Protein AF-A0A9E2CSB6-F1 (afdb_monomer_lite)

Structure (mmCIF, N/CA/C/O backbone):
data_AF-A0A9E2CSB6-F1
#
_entry.id   AF-A0A9E2CSB6-F1
#
loop_
_atom_site.group_PDB
_atom_site.id
_atom_site.type_symbol
_atom_site.label_atom_id
_atom_site.label_alt_id
_atom_site.label_comp_id
_atom_site.label_asym_id
_atom_site.label_entity_id
_atom_site.label_seq_id
_atom_site.pdbx_PDB_ins_code
_atom_site.Cartn_x
_atom_site.Cartn_y
_atom_site.Cartn_z
_atom_site.occupancy
_atom_site.B_iso_or_equiv
_atom_site.auth_seq_id
_atom_site.auth_comp_id
_atom_site.auth_asym_id
_atom_site.auth_atom_id
_atom_site.pdbx_PDB_model_num
ATOM 1 N N . MET A 1 1 ? 65.984 19.904 2.939 1.00 38.66 1 MET A N 1
ATOM 2 C CA . MET A 1 1 ? 65.965 21.224 3.602 1.00 38.66 1 MET A CA 1
ATOM 3 C C . MET A 1 1 ? 64.518 21.642 3.728 1.00 38.66 1 MET A C 1
ATOM 5 O O . MET A 1 1 ? 63.820 21.707 2.727 1.00 38.66 1 MET A O 1
ATOM 9 N N . ALA A 1 2 ? 64.067 21.728 4.971 1.00 44.06 2 ALA A N 1
ATOM 10 C CA . ALA A 1 2 ? 62.680 21.856 5.376 1.00 44.06 2 ALA A CA 1
ATOM 11 C C . ALA A 1 2 ? 62.204 23.320 5.415 1.00 44.06 2 ALA A C 1
ATOM 13 O O . ALA A 1 2 ? 63.013 24.241 5.328 1.00 44.06 2 ALA A O 1
ATOM 14 N N . LEU A 1 3 ? 60.900 23.448 5.697 1.00 45.78 3 LEU A N 1
ATOM 15 C CA . LEU A 1 3 ? 60.188 24.592 6.282 1.00 45.78 3 LEU A CA 1
ATOM 16 C C . LEU A 1 3 ? 59.587 25.601 5.290 1.00 45.78 3 LEU A C 1
ATOM 18 O O . LEU A 1 3 ? 60.077 26.716 5.138 1.00 45.78 3 LEU A O 1
ATOM 22 N N . LEU A 1 4 ? 58.423 25.254 4.721 1.00 49.81 4 LEU A N 1
ATOM 23 C CA . LEU A 1 4 ? 57.408 26.281 4.482 1.00 49.81 4 LEU A CA 1
ATOM 24 C C . LEU A 1 4 ? 56.708 26.570 5.811 1.00 49.81 4 LEU A C 1
ATOM 26 O O . LEU A 1 4 ? 56.050 25.721 6.409 1.00 49.81 4 LEU A O 1
ATOM 30 N N . THR A 1 5 ? 56.963 27.786 6.265 1.00 53.06 5 THR A N 1
ATOM 31 C CA . THR A 1 5 ? 56.511 28.416 7.495 1.00 53.06 5 THR A CA 1
ATOM 32 C C . THR A 1 5 ? 54.987 28.546 7.564 1.00 53.06 5 THR A C 1
ATOM 34 O O . THR A 1 5 ? 54.325 28.973 6.619 1.00 53.06 5 THR A O 1
ATOM 37 N N . THR A 1 6 ? 54.435 28.173 8.713 1.00 50.00 6 THR A N 1
ATOM 38 C CA . THR A 1 6 ? 53.067 28.458 9.144 1.00 50.00 6 THR A CA 1
ATOM 39 C C . THR A 1 6 ? 53.007 29.832 9.806 1.00 50.00 6 THR A C 1
ATOM 41 O O . THR A 1 6 ? 53.775 30.080 10.736 1.00 50.00 6 THR A O 1
ATOM 44 N N . ALA A 1 7 ? 52.032 30.669 9.446 1.00 55.53 7 ALA A N 1
ATOM 45 C CA . ALA A 1 7 ? 51.504 31.685 10.360 1.00 55.53 7 ALA A CA 1
ATOM 46 C C . ALA A 1 7 ? 50.027 32.025 10.054 1.00 55.53 7 ALA A C 1
ATOM 48 O O . ALA A 1 7 ? 49.597 31.881 8.909 1.00 55.53 7 ALA A O 1
ATOM 49 N N . PRO A 1 8 ? 49.240 32.435 11.071 1.00 53.41 8 PRO A N 1
ATOM 50 C CA . PRO A 1 8 ? 47.783 32.334 11.085 1.00 53.41 8 PRO A CA 1
ATOM 51 C C . PRO A 1 8 ? 47.103 33.698 10.897 1.00 53.41 8 PRO A C 1
ATOM 53 O O . PRO A 1 8 ? 47.442 34.657 11.588 1.00 53.41 8 PRO A O 1
ATOM 56 N N . SER A 1 9 ? 46.073 33.779 10.053 1.00 43.19 9 SER A N 1
ATOM 57 C CA . SER A 1 9 ? 45.216 34.971 9.997 1.00 43.19 9 SER A CA 1
ATOM 58 C C . SER A 1 9 ? 43.818 34.674 10.521 1.00 43.19 9 SER A C 1
ATOM 60 O O . SER A 1 9 ? 43.006 34.003 9.890 1.00 43.19 9 SER A O 1
ATOM 62 N N . LYS A 1 10 ? 43.573 35.214 11.719 1.00 52.69 10 LYS A N 1
ATOM 63 C CA . LYS A 1 10 ? 42.265 35.462 12.324 1.00 52.69 10 LYS A CA 1
ATOM 64 C C . LYS A 1 10 ? 41.363 36.215 11.342 1.00 52.69 10 LYS A C 1
ATOM 66 O O . LYS A 1 10 ? 41.646 37.371 11.053 1.00 52.69 10 LYS A O 1
ATOM 71 N N . VAL A 1 11 ? 40.223 35.635 10.981 1.00 50.81 11 VAL A N 1
ATOM 72 C CA . VAL A 1 11 ? 38.993 36.408 10.766 1.00 50.81 11 VAL A CA 1
ATOM 73 C C . VAL A 1 11 ? 37.864 35.639 11.438 1.00 50.81 11 VAL A C 1
ATOM 75 O O . VAL A 1 11 ? 37.377 34.624 10.949 1.00 50.81 11 VAL A O 1
ATOM 78 N N . ALA A 1 12 ? 37.528 36.091 12.641 1.00 52.56 12 ALA A N 1
ATOM 79 C CA . ALA A 1 12 ? 36.316 35.702 13.329 1.00 52.56 12 ALA A CA 1
ATOM 80 C C . ALA A 1 12 ? 35.152 36.425 12.647 1.00 52.56 12 ALA A C 1
ATOM 82 O O . ALA A 1 12 ? 34.838 37.552 13.019 1.00 52.56 12 ALA A O 1
ATOM 83 N N . ASP A 1 13 ? 34.529 35.787 11.661 1.00 45.78 13 ASP A N 1
ATOM 84 C CA . ASP A 1 13 ? 33.280 36.282 11.088 1.00 45.78 13 ASP A CA 1
ATOM 85 C C . ASP A 1 13 ? 32.105 35.567 11.761 1.00 45.78 13 ASP A C 1
ATOM 87 O O . ASP A 1 13 ? 31.718 34.441 11.440 1.00 45.78 13 ASP A O 1
ATOM 91 N N . ARG A 1 14 ? 31.599 36.210 12.817 1.00 53.03 14 ARG A N 1
ATOM 92 C CA . ARG A 1 14 ? 30.348 35.849 13.483 1.00 53.03 14 ARG A CA 1
ATOM 93 C C . ARG A 1 14 ? 29.190 36.172 12.535 1.00 53.03 14 ARG A C 1
ATOM 95 O O . ARG A 1 14 ? 28.607 37.247 12.626 1.00 53.03 14 ARG A O 1
ATOM 102 N N . ALA A 1 15 ? 28.811 35.220 11.688 1.00 52.44 15 ALA A N 1
ATOM 103 C CA . ALA A 1 15 ? 27.519 35.264 11.012 1.00 52.44 15 ALA A CA 1
ATOM 104 C C . ALA A 1 15 ? 26.392 34.834 11.990 1.00 52.44 15 ALA A C 1
ATOM 106 O O . ALA A 1 15 ? 26.562 33.870 12.746 1.00 52.44 15 ALA A O 1
ATOM 107 N N . PRO A 1 16 ? 25.266 35.569 12.045 1.00 50.81 16 PRO A N 1
ATOM 108 C CA . PRO A 1 16 ? 24.312 35.523 13.151 1.00 50.81 16 PRO A CA 1
ATOM 109 C C . PRO A 1 16 ? 23.416 34.276 13.161 1.00 50.81 16 PRO A C 1
ATOM 111 O O . PRO A 1 16 ? 22.787 33.910 12.173 1.00 50.81 16 PRO A O 1
ATOM 114 N N . LYS A 1 17 ? 23.293 33.683 14.356 1.00 55.41 17 LYS A N 1
ATOM 115 C CA . LYS A 1 17 ? 22.279 32.694 14.755 1.00 55.41 17 LYS A CA 1
ATOM 116 C C . LYS A 1 17 ? 20.877 33.317 14.813 1.00 55.41 17 LYS A C 1
ATOM 118 O O . LYS A 1 17 ? 20.370 33.479 15.914 1.00 55.41 17 LYS A O 1
ATOM 123 N N . ILE A 1 18 ? 20.221 33.664 13.710 1.00 53.59 18 ILE A N 1
ATOM 124 C CA . ILE A 1 18 ? 18.768 33.927 13.732 1.00 53.59 18 ILE A CA 1
ATOM 125 C C . ILE A 1 18 ? 18.189 33.544 12.363 1.00 53.59 18 ILE A C 1
ATOM 127 O O . ILE A 1 18 ? 18.746 33.944 11.351 1.00 53.59 18 ILE A O 1
ATOM 131 N N . LEU A 1 19 ? 17.057 32.822 12.367 1.00 56.03 19 LEU A N 1
ATOM 132 C CA . LEU A 1 19 ? 16.207 32.408 11.228 1.00 56.03 19 LEU A CA 1
ATOM 133 C C . LEU A 1 19 ? 16.375 30.967 10.709 1.00 56.03 19 LEU A C 1
ATOM 135 O O . LEU A 1 19 ? 16.707 30.733 9.555 1.00 56.03 19 LEU A O 1
ATOM 139 N N . ALA A 1 20 ? 16.015 30.000 11.553 1.00 48.41 20 ALA A N 1
ATOM 140 C CA . ALA A 1 20 ? 15.218 28.840 11.129 1.00 48.41 20 ALA A CA 1
ATOM 141 C C . ALA A 1 20 ? 14.480 28.255 12.349 1.00 48.41 20 ALA A C 1
ATOM 143 O O . ALA A 1 20 ? 14.614 27.087 12.700 1.00 48.41 20 ALA A O 1
ATOM 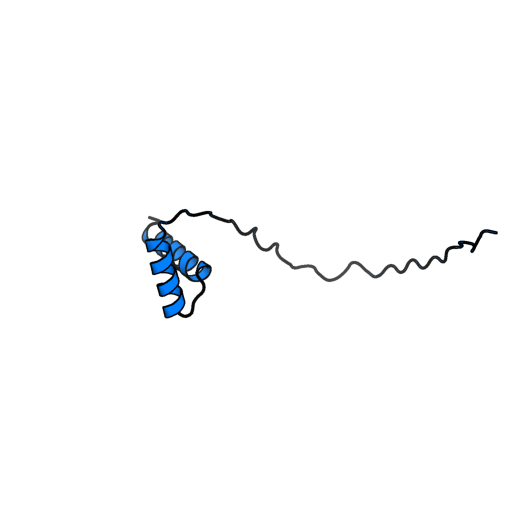144 N N . GLN A 1 21 ? 13.737 29.105 13.065 1.00 50.38 21 GLN A N 1
ATOM 145 C CA . GLN A 1 21 ? 12.673 28.613 13.935 1.00 50.38 21 GLN A CA 1
ATOM 146 C C . GLN A 1 21 ? 11.520 28.124 13.049 1.00 50.38 21 GLN A C 1
ATOM 148 O O . GLN A 1 21 ? 11.156 28.804 12.094 1.00 50.38 21 GLN A O 1
ATOM 153 N N . ALA A 1 22 ? 10.949 26.979 13.435 1.00 53.44 22 ALA A N 1
ATOM 154 C CA . ALA A 1 22 ? 9.759 26.313 12.892 1.00 53.44 22 ALA A CA 1
ATOM 155 C C . ALA A 1 22 ? 9.954 25.179 11.867 1.00 53.44 22 ALA A C 1
ATOM 157 O O . ALA A 1 22 ? 9.058 24.908 11.075 1.00 53.44 22 ALA A O 1
ATOM 158 N N . SER A 1 23 ? 11.018 24.381 11.967 1.00 55.19 23 SER A N 1
ATOM 159 C CA . SER A 1 23 ? 10.860 22.952 11.669 1.00 55.19 23 SER A CA 1
ATOM 160 C C . SER A 1 23 ? 10.308 22.284 12.927 1.00 55.19 23 SER A C 1
ATOM 162 O O . SER A 1 23 ? 11.061 21.948 13.842 1.00 55.19 23 SER A O 1
ATOM 164 N N . LYS A 1 24 ? 8.977 22.144 13.018 1.00 61.31 24 LYS A N 1
ATOM 165 C CA . LYS A 1 24 ? 8.376 21.180 13.956 1.00 61.31 24 LYS A CA 1
ATOM 166 C C . LYS A 1 24 ? 9.137 19.857 13.777 1.00 61.31 24 LYS A C 1
ATOM 168 O O . LYS A 1 24 ? 9.396 19.512 12.621 1.00 61.31 24 LYS A O 1
ATOM 173 N N . PRO A 1 25 ? 9.525 19.137 14.844 1.00 59.75 25 PRO A N 1
ATOM 174 C CA . PRO A 1 25 ? 10.101 17.816 14.654 1.00 59.75 25 PRO A CA 1
ATOM 175 C C . PRO A 1 25 ? 9.076 17.007 13.860 1.00 59.75 25 PRO A C 1
ATOM 177 O O . PRO A 1 25 ? 7.929 16.874 14.292 1.00 59.75 25 PRO A O 1
ATOM 180 N N . VAL A 1 26 ? 9.456 16.550 12.664 1.00 62.88 26 VAL A N 1
ATOM 181 C CA . VAL A 1 26 ? 8.715 15.494 11.976 1.00 62.88 26 VAL A CA 1
ATOM 182 C C . VAL A 1 26 ? 8.645 14.378 13.005 1.00 62.88 26 VAL A C 1
ATOM 184 O O . VAL A 1 26 ? 9.690 13.916 13.467 1.00 62.88 26 VAL A O 1
ATOM 187 N N . ALA A 1 27 ? 7.436 14.079 13.485 1.00 66.56 27 ALA A N 1
ATOM 188 C CA . ALA A 1 27 ? 7.242 13.047 14.488 1.00 66.56 27 ALA A CA 1
ATOM 189 C C . ALA A 1 27 ? 7.967 11.793 13.995 1.00 66.56 27 ALA A C 1
ATOM 191 O O . ALA A 1 27 ? 7.815 11.422 12.833 1.00 66.56 27 ALA A O 1
ATOM 192 N N . GLU A 1 28 ? 8.811 11.220 14.848 1.00 78.81 28 GLU A N 1
ATOM 193 C CA . GLU A 1 28 ? 9.671 10.102 14.482 1.00 78.81 28 GLU A CA 1
ATOM 194 C C . GLU A 1 28 ? 8.828 9.000 13.825 1.00 78.81 28 GLU A C 1
ATOM 196 O O . GLU A 1 28 ? 7.875 8.490 14.425 1.00 78.81 28 GLU A O 1
ATOM 201 N N . GLU A 1 29 ? 9.125 8.694 12.558 1.00 78.69 29 GLU A N 1
ATOM 202 C CA . GLU A 1 29 ? 8.365 7.709 11.796 1.00 78.69 29 GLU A CA 1
ATOM 203 C C . GLU A 1 29 ? 8.504 6.341 12.463 1.00 78.69 29 GLU A C 1
ATOM 205 O O . GLU A 1 29 ? 9.574 5.725 12.479 1.00 78.69 29 GLU A O 1
ATOM 210 N N . LYS A 1 30 ? 7.396 5.843 13.014 1.00 85.00 30 LYS A N 1
ATOM 211 C CA . LYS A 1 30 ? 7.351 4.505 13.595 1.00 85.00 30 LYS A CA 1
ATOM 212 C C . LYS A 1 30 ? 7.365 3.479 12.471 1.00 85.00 30 LYS A C 1
ATOM 214 O O . LYS A 1 30 ? 6.500 3.482 11.600 1.00 85.00 30 LYS A O 1
ATOM 219 N N . ARG A 1 31 ? 8.338 2.571 12.511 1.00 87.62 31 ARG A N 1
ATOM 220 C CA . ARG A 1 31 ? 8.475 1.490 11.531 1.00 87.62 31 ARG A CA 1
ATOM 221 C C . ARG A 1 31 ? 7.888 0.201 12.084 1.00 87.62 31 ARG A C 1
ATOM 223 O O . ARG A 1 31 ? 8.244 -0.221 13.181 1.00 87.62 31 ARG A O 1
ATOM 230 N N . LEU A 1 32 ? 7.036 -0.444 11.295 1.00 87.06 32 LEU A N 1
ATOM 231 C CA . LEU A 1 32 ? 6.519 -1.776 11.579 1.00 87.06 32 LEU A CA 1
ATOM 232 C C . LEU A 1 32 ? 7.065 -2.749 10.537 1.00 87.06 32 LEU A C 1
ATOM 234 O O . LEU A 1 32 ? 6.870 -2.554 9.340 1.00 87.06 32 LEU A O 1
ATOM 238 N N . ASN A 1 33 ? 7.732 -3.807 10.992 1.00 90.94 33 ASN A N 1
ATOM 239 C CA . ASN A 1 33 ? 8.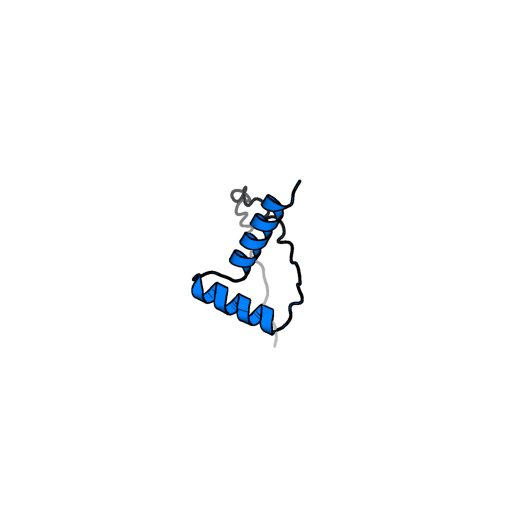137 -4.890 10.108 1.00 90.94 33 ASN A CA 1
ATOM 240 C C . ASN A 1 33 ? 7.054 -5.972 10.109 1.00 90.94 33 ASN A C 1
ATOM 242 O O . ASN A 1 33 ? 6.779 -6.566 11.152 1.00 90.94 33 ASN A O 1
ATOM 246 N N . VAL A 1 34 ? 6.455 -6.239 8.951 1.00 88.31 34 VAL A N 1
ATOM 247 C CA . VAL A 1 34 ? 5.383 -7.230 8.802 1.00 88.31 34 VAL A CA 1
ATOM 248 C C . VAL A 1 34 ? 5.877 -8.363 7.919 1.00 88.31 34 VAL A C 1
ATOM 250 O O . VAL A 1 34 ? 6.391 -8.138 6.826 1.00 88.31 34 VAL A O 1
ATOM 253 N N . ARG A 1 35 ? 5.707 -9.600 8.388 1.00 92.38 35 ARG A N 1
ATOM 254 C CA . ARG A 1 35 ? 5.958 -10.790 7.574 1.00 92.38 35 ARG A CA 1
ATOM 255 C C . ARG A 1 35 ? 4.652 -11.222 6.927 1.00 92.38 35 ARG A C 1
ATOM 257 O O . ARG A 1 35 ? 3.690 -11.525 7.626 1.00 92.38 35 ARG A O 1
ATOM 264 N N . LEU A 1 36 ? 4.639 -11.239 5.602 1.00 89.50 36 LEU A N 1
ATOM 265 C CA . LEU A 1 36 ? 3.526 -11.716 4.793 1.00 89.50 36 LEU A CA 1
ATOM 266 C C . LEU A 1 36 ? 4.000 -12.879 3.931 1.00 89.50 36 LEU A C 1
ATOM 268 O O . LEU A 1 36 ? 5.157 -12.916 3.511 1.00 89.50 36 LEU A O 1
ATOM 272 N N . ASP A 1 37 ? 3.085 -13.796 3.633 1.00 96.19 37 ASP A N 1
ATOM 273 C CA . ASP A 1 37 ? 3.334 -14.830 2.634 1.00 96.19 37 ASP A CA 1
ATOM 274 C C . ASP A 1 37 ? 3.641 -14.178 1.281 1.00 96.19 37 ASP A C 1
ATOM 276 O O . ASP A 1 37 ? 3.013 -13.178 0.910 1.00 96.19 37 ASP A O 1
ATOM 280 N N . ALA A 1 38 ? 4.566 -14.769 0.522 1.00 94.75 38 ALA A N 1
ATOM 281 C CA . ALA A 1 38 ? 5.000 -14.233 -0.769 1.00 94.75 38 ALA A CA 1
ATOM 282 C C . ALA A 1 38 ? 3.818 -14.000 -1.725 1.00 94.75 38 ALA A C 1
ATOM 284 O O . ALA A 1 38 ? 3.713 -12.947 -2.349 1.00 94.75 38 ALA A O 1
ATOM 285 N N . GLU A 1 39 ? 2.860 -14.930 -1.757 1.00 96.38 39 GLU A N 1
ATOM 286 C CA . GLU A 1 39 ? 1.671 -14.806 -2.598 1.00 96.38 39 GLU A CA 1
ATOM 287 C C . GLU A 1 39 ? 0.806 -13.589 -2.224 1.00 96.38 39 GLU A C 1
ATOM 289 O O . GLU A 1 39 ? 0.314 -12.871 -3.099 1.00 96.38 39 GLU A O 1
ATOM 294 N N . LYS A 1 40 ? 0.634 -13.320 -0.924 1.00 94.00 40 LYS A N 1
ATOM 295 C CA . LYS A 1 40 ? -0.134 -12.160 -0.447 1.00 94.00 40 LYS A CA 1
ATOM 296 C C . LYS A 1 40 ? 0.586 -10.861 -0.789 1.00 94.00 40 LYS A C 1
ATOM 298 O O . LYS A 1 40 ? -0.055 -9.924 -1.261 1.00 94.00 40 LYS A O 1
ATOM 303 N N . HIS A 1 41 ? 1.903 -10.830 -0.604 1.00 94.06 41 HIS A N 1
ATOM 304 C CA . HIS A 1 41 ? 2.730 -9.684 -0.966 1.00 94.06 41 HIS A CA 1
ATOM 305 C C . HIS A 1 41 ? 2.650 -9.377 -2.471 1.00 94.06 41 HIS A C 1
ATOM 307 O O . HIS A 1 41 ? 2.448 -8.227 -2.857 1.00 94.06 41 HIS A O 1
ATOM 313 N N . ASP A 1 42 ? 2.710 -10.394 -3.332 1.00 95.62 42 ASP A N 1
ATOM 314 C CA . ASP A 1 42 ? 2.628 -10.204 -4.783 1.00 95.62 42 ASP A CA 1
ATOM 315 C C . ASP A 1 42 ? 1.248 -9.733 -5.242 1.00 95.62 42 ASP A C 1
ATOM 317 O O . ASP A 1 42 ? 1.142 -8.844 -6.092 1.00 95.62 42 ASP A O 1
ATOM 321 N N . ARG A 1 43 ? 0.173 -10.286 -4.667 1.00 95.38 43 ARG A N 1
ATOM 322 C CA . ARG A 1 43 ? -1.190 -9.798 -4.924 1.00 95.38 43 ARG A CA 1
ATOM 323 C C . ARG A 1 43 ? -1.334 -8.334 -4.508 1.00 95.38 43 ARG A C 1
ATOM 325 O O . ARG A 1 43 ? -1.908 -7.548 -5.261 1.00 95.38 43 ARG A O 1
ATOM 332 N N . PHE A 1 44 ? -0.780 -7.968 -3.353 1.00 94.00 44 PHE A N 1
ATOM 333 C CA . PHE A 1 44 ? -0.804 -6.597 -2.855 1.00 94.00 44 PHE A CA 1
ATOM 334 C C . PHE A 1 44 ? -0.024 -5.644 -3.771 1.00 94.00 44 PHE A C 1
ATOM 336 O O . PHE A 1 44 ? -0.550 -4.607 -4.175 1.00 94.00 44 PHE A O 1
ATOM 343 N N . ARG A 1 45 ? 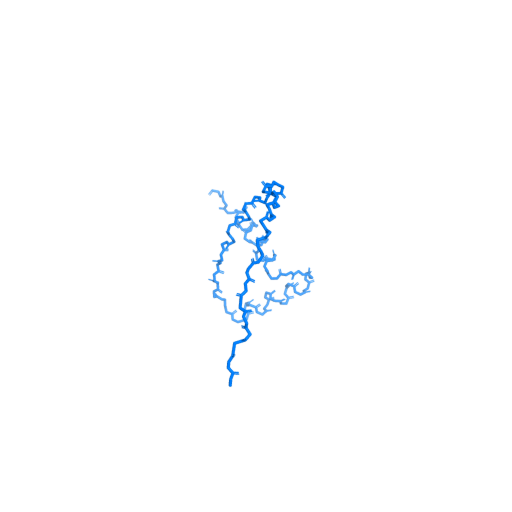1.174 -6.039 -4.216 1.00 94.31 45 ARG A N 1
ATOM 344 C CA . ARG A 1 45 ? 1.978 -5.263 -5.171 1.00 94.31 45 ARG A CA 1
ATOM 345 C C . ARG A 1 45 ? 1.228 -4.994 -6.477 1.00 94.31 45 ARG A C 1
ATOM 347 O O . ARG A 1 45 ? 1.233 -3.866 -6.963 1.00 94.31 45 ARG A O 1
ATOM 354 N N . ARG A 1 46 ? 0.551 -6.004 -7.037 1.00 95.62 46 ARG A N 1
ATOM 355 C CA . ARG A 1 46 ? -0.271 -5.828 -8.250 1.00 95.62 46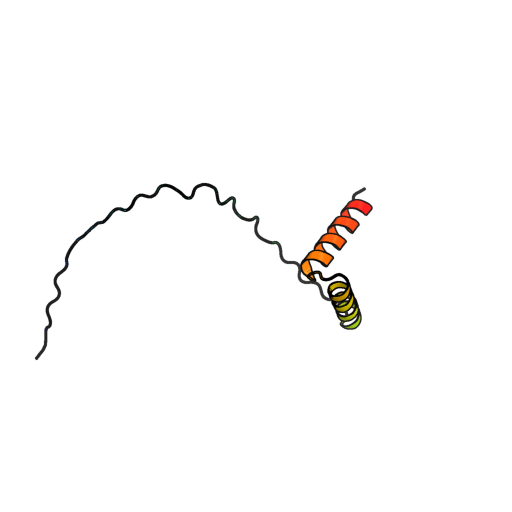 ARG A CA 1
ATOM 356 C C . ARG A 1 46 ? -1.446 -4.879 -8.014 1.00 95.62 46 ARG A C 1
ATOM 358 O O . ARG A 1 46 ? -1.803 -4.135 -8.919 1.00 95.62 46 ARG A O 1
ATOM 365 N N . ALA A 1 47 ? -2.056 -4.900 -6.829 1.00 94.19 47 ALA A N 1
ATOM 366 C CA . ALA A 1 47 ? -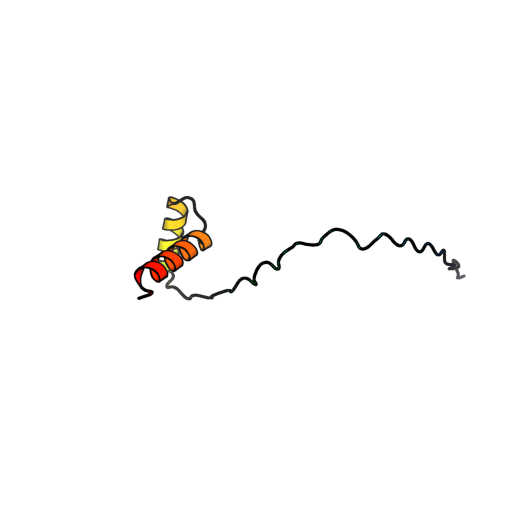3.127 -3.966 -6.488 1.00 94.19 47 ALA A CA 1
ATOM 367 C C . ALA A 1 47 ? -2.624 -2.515 -6.436 1.00 94.19 47 ALA A C 1
ATOM 369 O O . ALA A 1 47 ? -3.251 -1.659 -7.050 1.00 94.19 47 ALA A O 1
ATOM 370 N N . CYS A 1 48 ? -1.464 -2.273 -5.819 1.00 95.00 48 CYS A N 1
ATOM 371 C CA . CYS A 1 48 ? -0.826 -0.951 -5.788 1.00 95.00 48 CYS A CA 1
ATOM 372 C C . CYS A 1 48 ? -0.549 -0.424 -7.208 1.00 95.00 48 CYS A C 1
ATOM 374 O O . CYS A 1 48 ? -0.906 0.701 -7.535 1.00 95.00 48 CYS A O 1
ATOM 376 N N . MET A 1 49 ? -0.014 -1.276 -8.095 1.00 94.06 49 MET A N 1
ATOM 377 C CA . MET A 1 49 ? 0.227 -0.910 -9.500 1.00 94.06 49 MET A CA 1
ATOM 378 C C . MET A 1 49 ? -1.055 -0.540 -10.253 1.00 94.06 49 MET A C 1
ATOM 380 O O . MET A 1 49 ? -1.042 0.395 -11.043 1.00 94.06 49 MET A O 1
ATOM 384 N N . ARG A 1 50 ? -2.164 -1.255 -10.019 1.00 94.81 50 ARG A N 1
ATOM 385 C CA . ARG A 1 50 ? -3.461 -0.938 -10.648 1.00 94.81 50 ARG A CA 1
ATOM 386 C C . ARG A 1 50 ? -4.061 0.374 -10.150 1.00 94.81 50 ARG A C 1
ATOM 388 O O . ARG A 1 50 ? -4.787 1.013 -10.899 1.00 94.81 50 ARG A O 1
ATOM 395 N N . ASN A 1 51 ? -3.783 0.733 -8.901 1.00 92.31 51 ASN A N 1
ATOM 396 C CA . ASN A 1 51 ? -4.292 1.944 -8.265 1.00 92.31 51 ASN A CA 1
ATOM 397 C C . ASN A 1 51 ? -3.363 3.153 -8.471 1.00 92.31 51 ASN A C 1
ATOM 399 O O . ASN A 1 51 ? -3.655 4.219 -7.937 1.00 92.31 51 ASN A O 1
ATOM 403 N N . GLU A 1 52 ? -2.257 2.978 -9.208 1.00 94.50 52 GLU A N 1
ATOM 404 C CA . GLU A 1 52 ? -1.221 3.996 -9.428 1.00 94.50 52 GLU A CA 1
ATOM 405 C C . GLU A 1 52 ? -0.726 4.623 -8.114 1.00 94.50 52 GLU A C 1
ATOM 407 O O . GLU A 1 52 ? -0.511 5.830 -8.008 1.00 94.50 52 GLU A O 1
ATOM 412 N N . SER A 1 53 ? -0.563 3.788 -7.085 1.00 94.00 53 SER A N 1
ATOM 413 C CA . SER A 1 53 ? -0.236 4.227 -5.732 1.00 94.00 53 SER A CA 1
ATOM 414 C C . SER A 1 53 ? 0.910 3.437 -5.112 1.00 94.00 53 SER A C 1
ATOM 416 O O . SER A 1 53 ? 1.203 2.292 -5.471 1.00 94.00 53 SER A O 1
ATOM 418 N N . ASP A 1 54 ? 1.571 4.072 -4.146 1.00 93.50 54 ASP A N 1
ATOM 419 C CA . ASP A 1 54 ? 2.661 3.457 -3.404 1.00 93.50 54 ASP A CA 1
ATOM 420 C C . ASP A 1 54 ? 2.152 2.467 -2.353 1.00 93.50 54 ASP A C 1
ATOM 422 O O . ASP A 1 54 ? 1.155 2.691 -1.663 1.00 93.50 54 ASP A O 1
ATOM 426 N N . MET A 1 55 ? 2.930 1.401 -2.164 1.00 91.12 55 MET A N 1
ATOM 427 C CA . MET A 1 55 ? 2.702 0.344 -1.174 1.00 91.12 55 MET A CA 1
ATOM 428 C C . MET A 1 55 ? 2.430 0.908 0.229 1.00 91.12 55 MET A C 1
ATOM 430 O O . MET A 1 55 ? 1.496 0.481 0.901 1.00 91.12 55 MET A O 1
ATOM 434 N N . THR A 1 56 ? 3.228 1.889 0.659 1.00 91.69 56 THR A N 1
ATOM 435 C CA . THR A 1 56 ? 3.095 2.531 1.975 1.00 91.69 56 THR A CA 1
ATOM 436 C C . THR A 1 56 ? 1.772 3.278 2.107 1.00 91.69 56 THR A C 1
ATOM 438 O O . THR A 1 56 ? 1.107 3.162 3.133 1.00 91.69 56 THR A O 1
ATOM 441 N N . THR A 1 57 ? 1.360 4.000 1.065 1.00 92.75 57 THR A N 1
ATOM 442 C CA . THR A 1 57 ? 0.113 4.773 1.047 1.00 92.75 57 THR A CA 1
ATOM 443 C C . THR A 1 57 ? -1.106 3.858 1.126 1.00 92.75 57 THR A C 1
ATOM 445 O O . THR A 1 57 ? -2.030 4.123 1.892 1.00 92.75 57 THR A O 1
ATOM 448 N N . GLU A 1 58 ? -1.096 2.745 0.389 1.00 93.56 58 GLU A N 1
ATOM 449 C CA . GLU A 1 58 ? -2.179 1.756 0.441 1.00 93.56 58 GLU A CA 1
ATOM 450 C C . GLU A 1 58 ? -2.234 1.026 1.789 1.00 93.56 58 GLU A C 1
ATOM 452 O O . GLU A 1 58 ? -3.321 0.796 2.317 1.00 93.56 58 GLU A O 1
ATOM 457 N N . ILE A 1 59 ? -1.081 0.711 2.394 1.00 92.94 59 ILE A N 1
ATOM 458 C CA . ILE A 1 59 ? -1.029 0.133 3.746 1.00 92.94 59 ILE A CA 1
ATOM 459 C C . ILE A 1 59 ? -1.584 1.121 4.773 1.00 92.94 59 ILE A C 1
ATOM 461 O O . ILE A 1 59 ? -2.379 0.725 5.623 1.00 92.94 59 ILE A O 1
ATOM 465 N N . GLN A 1 60 ? -1.203 2.397 4.690 1.00 91.94 60 GLN A N 1
ATOM 466 C CA . GLN A 1 60 ? -1.693 3.419 5.610 1.00 91.94 60 GLN A CA 1
ATOM 467 C C . GLN A 1 60 ? -3.213 3.563 5.503 1.00 91.94 60 GLN A C 1
ATOM 469 O O . GLN A 1 60 ? -3.902 3.475 6.516 1.00 91.94 60 GLN A O 1
ATOM 474 N N . ARG A 1 61 ? -3.748 3.664 4.278 1.00 92.62 61 ARG A N 1
ATOM 475 C CA . ARG A 1 61 ? -5.198 3.711 4.039 1.00 92.62 61 ARG A CA 1
ATOM 476 C C . ARG A 1 61 ? -5.903 2.488 4.624 1.00 92.62 61 ARG A C 1
ATOM 478 O O . ARG A 1 61 ? -6.920 2.631 5.297 1.00 92.62 61 ARG A O 1
ATOM 485 N N . PHE A 1 62 ? -5.359 1.293 4.397 1.00 91.75 62 PHE A N 1
ATOM 486 C CA . PHE A 1 62 ? -5.917 0.059 4.945 1.00 91.75 62 PHE A CA 1
AT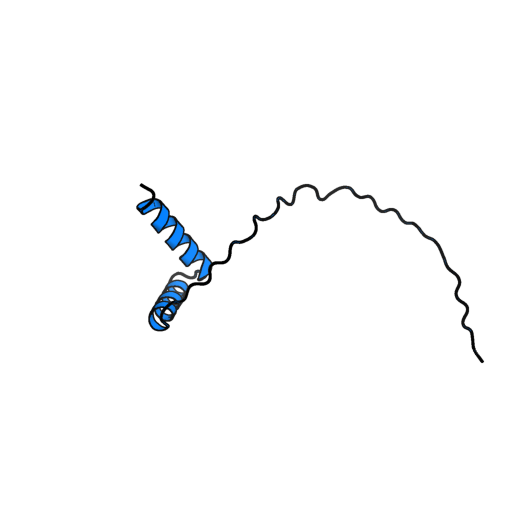OM 487 C C . PHE A 1 62 ? -5.967 0.076 6.480 1.00 91.75 62 PHE A C 1
ATOM 489 O O . PHE A 1 62 ? -6.981 -0.308 7.065 1.00 91.75 62 PHE A O 1
ATOM 496 N N . ILE A 1 63 ? -4.895 0.533 7.135 1.00 91.81 63 ILE A N 1
ATOM 497 C CA . ILE A 1 63 ? -4.830 0.654 8.597 1.00 91.81 63 ILE A CA 1
ATOM 498 C C . ILE A 1 63 ? -5.863 1.668 9.096 1.00 91.81 63 ILE A C 1
ATOM 500 O O . ILE A 1 63 ? -6.615 1.354 10.019 1.00 91.81 63 ILE A O 1
ATOM 504 N N . ASP A 1 64 ? -5.938 2.844 8.473 1.00 93.25 64 ASP A N 1
ATOM 505 C CA . ASP A 1 64 ? -6.868 3.907 8.862 1.00 93.25 64 ASP A CA 1
ATOM 506 C C . ASP A 1 64 ? -8.328 3.439 8.744 1.00 93.25 64 ASP A C 1
ATOM 508 O O . ASP A 1 64 ? -9.120 3.606 9.674 1.00 93.25 64 ASP A O 1
ATOM 512 N N . GLU A 1 65 ? -8.681 2.769 7.641 1.00 94.94 65 GLU A N 1
ATOM 513 C CA . GLU A 1 65 ? -10.010 2.181 7.446 1.00 94.94 65 GLU A CA 1
ATOM 514 C C . GLU A 1 65 ? -10.322 1.077 8.459 1.00 94.94 65 GLU A C 1
ATOM 516 O O . GLU A 1 65 ? -11.453 0.977 8.945 1.00 94.94 65 GLU A O 1
ATOM 521 N N . TYR A 1 66 ? -9.342 0.224 8.765 1.00 93.62 66 TYR A N 1
ATOM 522 C CA . TYR A 1 66 ? -9.509 -0.842 9.743 1.00 93.62 66 TYR A CA 1
ATOM 523 C C . TYR A 1 66 ? -9.749 -0.271 11.141 1.00 93.62 66 TYR A C 1
ATOM 525 O O . TYR A 1 66 ? -10.665 -0.722 11.829 1.00 93.62 66 TYR A O 1
ATOM 533 N N . ILE A 1 67 ? -8.969 0.731 11.557 1.00 94.00 67 ILE A N 1
ATOM 534 C CA . ILE A 1 67 ? -9.142 1.396 12.852 1.00 94.00 67 ILE A CA 1
ATOM 535 C C . ILE A 1 67 ? -10.517 2.056 12.906 1.00 94.00 67 ILE A C 1
ATOM 537 O O . ILE A 1 67 ? -11.272 1.770 13.829 1.00 94.00 67 ILE A O 1
ATOM 541 N N . ALA A 1 68 ? -10.890 2.846 11.895 1.00 94.38 68 ALA A N 1
ATOM 542 C CA . ALA A 1 68 ? -12.182 3.531 11.861 1.00 94.38 68 ALA A CA 1
ATOM 543 C C . ALA A 1 68 ? -13.381 2.570 11.974 1.00 94.38 68 ALA A C 1
ATOM 545 O O . ALA A 1 68 ? -14.393 2.904 12.588 1.00 94.38 68 ALA A O 1
ATOM 546 N N . LYS A 1 69 ? -13.274 1.363 11.401 1.00 95.25 69 LYS A N 1
ATOM 547 C CA . LYS A 1 69 ? -14.323 0.332 11.476 1.00 95.25 69 LYS A CA 1
ATOM 548 C C . LYS A 1 69 ? -14.356 -0.412 12.815 1.00 95.25 69 LYS A C 1
ATOM 550 O O . LYS A 1 69 ? -15.425 -0.882 13.198 1.00 95.25 69 LYS A O 1
ATOM 555 N N . ASN A 1 70 ? -13.221 -0.545 13.504 1.00 92.94 70 ASN A N 1
ATOM 556 C CA . ASN A 1 70 ? -13.073 -1.440 14.660 1.00 92.94 70 ASN A CA 1
ATOM 557 C C . ASN A 1 70 ? -12.817 -0.732 15.998 1.00 92.94 70 ASN A C 1
ATOM 559 O O . ASN A 1 70 ? -12.800 -1.400 17.027 1.00 92.94 70 ASN A O 1
ATOM 563 N N . SER A 1 71 ? -12.628 0.587 16.027 1.00 75.38 71 SER A N 1
ATOM 564 C CA . SER A 1 71 ? -12.342 1.348 17.252 1.00 75.38 71 SER A CA 1
ATOM 565 C C . SER A 1 71 ? -13.587 1.626 18.116 1.00 75.38 71 SER A C 1
ATOM 567 O O . SER A 1 71 ? -13.787 2.761 18.547 1.00 75.38 71 SER A O 1
ATOM 569 N N . ARG A 1 72 ? -14.444 0.620 18.334 1.00 55.88 72 ARG A N 1
ATOM 570 C CA . ARG A 1 72 ? -15.569 0.686 19.283 1.00 55.88 72 ARG A CA 1
ATOM 571 C C . ARG A 1 72 ? -15.141 0.331 20.698 1.00 55.88 72 ARG A C 1
ATOM 573 O O . ARG A 1 72 ? -14.383 -0.650 20.845 1.00 55.88 72 ARG A O 1
#

Foldseek 3Di:
DDDPDDDDDDDPDPDDDDDDPDPDPPPPDDDDDDDDDPVVVVVLVVVCVVVVHDSVVVVVVVVVVVCVVPVD

Secondary structure (DSSP, 8-state):
------------------S------------------HHHHHHHHHHHHHTT--HHHHHHHHHHHHHHHH--

Sequence (72 aa):
MALLTTAPSKVADRAPKILAQASKPVAEEKRLNVRLDAEKHDRFRRACMRNESDMTTEIQRFIDEYIAKNSR

Radius of gyration: 27.26 Å; chains: 1; bounding box: 82×51×30 Å

pLDDT: mean 76.6, std 19.88, range [38.66, 96.38]